Protein AF-A0A816GQU0-F1 (afdb_monomer)

Nearest PDB structures (foldseek):
  5u0k-assembly5_H  TM=7.658E-01  e=3.116E-02  Homo sapiens
  1k1b-assembly1_A  TM=6.532E-01  e=9.538E-02  Homo sapiens
  6jmt-assembly3_B  TM=6.529E-01  e=1.823E-01  Mus musculus
  5ybv-assembly1_B  TM=3.786E-01  e=3.505E-02  Homo sapiens
  7or0-assembly1_A  TM=7.116E-01  e=1.200E+00  Homo sapiens

Sequence (99 aa):
MASRTTQPVRMTIDDLQKSARSNKDFEAIEQGIIDHPEWLIQIPNGRKWAIIHQLVYHGNVDQLNRLLVLQTQNPQFLLLSKTADKKTVLDIARDEMKR

Secondary structure (DSSP, 8-state):
------------HHHHHHHHHHT--HHHHHHHHHH-GGGGTPPPTT-S--HHHHHHHTT-HHHHHHHHHHGGG-TT--TTPBPTTS-BHHHHHHHHTT-

Structure (mmCIF, N/CA/C/O backbone):
data_AF-A0A816GQU0-F1
#
_entry.id   AF-A0A816GQU0-F1
#
loop_
_atom_site.group_PDB
_atom_site.id
_atom_site.type_symbol
_atom_site.label_atom_id
_atom_site.label_alt_id
_atom_site.label_comp_id
_atom_site.label_asym_id
_atom_site.label_entity_id
_atom_site.label_seq_id
_atom_site.pdbx_PDB_ins_code
_atom_site.Cartn_x
_atom_site.Cartn_y
_atom_site.Cartn_z
_atom_site.occupancy
_atom_site.B_iso_or_equiv
_atom_site.auth_seq_id
_atom_site.auth_comp_id
_atom_site.auth_asym_id
_atom_site.auth_atom_id
_atom_site.pdbx_PDB_model_num
ATOM 1 N N . MET A 1 1 ? 5.005 -28.680 -36.467 1.00 47.56 1 MET A N 1
ATOM 2 C CA . MET A 1 1 ? 5.490 -28.019 -35.237 1.00 47.56 1 MET A CA 1
ATOM 3 C C . MET A 1 1 ? 4.445 -26.993 -34.835 1.00 47.56 1 MET A C 1
ATOM 5 O O . MET A 1 1 ? 4.298 -26.000 -35.529 1.00 47.56 1 MET A O 1
ATOM 9 N N . ALA A 1 2 ? 3.622 -27.290 -33.827 1.00 40.25 2 ALA A N 1
ATOM 10 C CA . ALA A 1 2 ? 2.584 -26.366 -33.380 1.00 40.25 2 ALA A CA 1
ATOM 11 C C . ALA A 1 2 ? 3.227 -25.305 -32.480 1.00 40.25 2 ALA A C 1
ATOM 13 O O . ALA A 1 2 ? 3.626 -25.606 -31.355 1.00 40.25 2 ALA A O 1
ATOM 14 N N . SER A 1 3 ? 3.365 -24.086 -32.997 1.00 44.28 3 SER A N 1
ATOM 15 C CA . SER A 1 3 ? 3.759 -22.920 -32.212 1.00 44.28 3 SER A CA 1
ATOM 16 C C . SER A 1 3 ? 2.706 -22.693 -31.132 1.00 44.28 3 SER A C 1
ATOM 18 O O . SER A 1 3 ? 1.584 -22.282 -31.419 1.00 44.28 3 SER A O 1
ATOM 20 N N . ARG A 1 4 ? 3.050 -23.007 -29.881 1.00 44.69 4 ARG A N 1
ATOM 21 C CA . ARG A 1 4 ? 2.276 -22.572 -28.720 1.00 44.69 4 ARG A CA 1
ATOM 22 C C . ARG A 1 4 ? 2.493 -21.073 -28.587 1.00 44.69 4 ARG A C 1
ATOM 24 O O . ARG A 1 4 ? 3.491 -20.632 -28.029 1.00 44.69 4 ARG A O 1
ATOM 31 N N . THR A 1 5 ? 1.578 -20.296 -29.146 1.00 46.12 5 THR A N 1
ATOM 32 C CA . THR A 1 5 ? 1.452 -18.873 -28.854 1.00 46.12 5 THR A CA 1
ATOM 33 C C . THR A 1 5 ? 1.002 -18.772 -27.401 1.00 46.12 5 THR A C 1
ATOM 35 O O . THR A 1 5 ? -0.183 -18.898 -27.099 1.00 46.12 5 THR A O 1
ATOM 38 N N . THR A 1 6 ? 1.955 -18.660 -26.477 1.00 47.41 6 THR A N 1
ATOM 39 C CA . THR A 1 6 ? 1.673 -18.370 -25.071 1.00 47.41 6 THR A CA 1
ATOM 40 C C . THR A 1 6 ? 0.979 -17.013 -25.041 1.00 47.41 6 THR A C 1
ATOM 42 O O . THR A 1 6 ? 1.616 -15.984 -25.253 1.00 47.41 6 THR A O 1
ATOM 45 N N . GLN A 1 7 ? -0.347 -17.005 -24.884 1.00 45.56 7 GLN A N 1
ATOM 46 C CA . GLN A 1 7 ? -1.085 -15.772 -24.630 1.00 45.56 7 GLN A CA 1
ATOM 47 C C . GLN A 1 7 ? -0.437 -15.091 -23.416 1.00 45.56 7 GLN A C 1
ATOM 49 O O . GLN A 1 7 ? -0.141 -15.793 -22.443 1.00 45.56 7 GLN A O 1
ATOM 54 N N . PRO A 1 8 ? -0.185 -13.770 -23.443 1.00 47.50 8 PRO A N 1
ATOM 55 C CA . PRO A 1 8 ? 0.298 -13.087 -22.256 1.00 47.50 8 PRO A CA 1
ATOM 56 C C . PRO A 1 8 ? -0.752 -13.297 -21.169 1.00 47.50 8 PRO A C 1
ATOM 58 O O . PRO A 1 8 ? -1.925 -12.963 -21.360 1.00 47.50 8 PRO A O 1
ATOM 61 N N . VAL A 1 9 ? -0.348 -13.920 -20.064 1.00 57.03 9 VAL A N 1
ATOM 62 C CA . VAL A 1 9 ? -1.191 -14.045 -18.877 1.00 57.03 9 VAL A CA 1
ATOM 63 C C . VAL A 1 9 ? -1.548 -12.616 -18.481 1.00 57.03 9 VAL A C 1
ATOM 65 O O . VAL A 1 9 ? -0.685 -11.871 -18.026 1.00 57.03 9 VAL A O 1
ATOM 68 N N . ARG A 1 10 ? -2.789 -12.191 -18.744 1.00 70.00 10 ARG A N 1
ATOM 69 C CA . ARG A 1 10 ? -3.266 -10.869 -18.333 1.00 70.00 10 ARG A CA 1
ATOM 70 C C . ARG A 1 10 ? -3.338 -10.874 -16.814 1.00 70.00 10 ARG A C 1
ATOM 72 O O . ARG A 1 10 ? -4.289 -11.403 -16.246 1.00 70.00 10 ARG A O 1
ATOM 79 N N . MET A 1 11 ? -2.301 -10.342 -16.184 1.00 83.25 11 MET A N 1
ATOM 80 C CA . MET A 1 11 ? -2.241 -10.158 -14.745 1.00 83.25 11 MET A CA 1
ATOM 81 C C . MET A 1 11 ? -3.370 -9.219 -14.320 1.00 83.25 11 MET A C 1
ATOM 83 O O . MET A 1 11 ? -3.575 -8.175 -14.937 1.00 83.25 11 MET A O 1
ATOM 87 N N . THR A 1 12 ? -4.142 -9.615 -13.311 1.00 92.88 12 THR A N 1
ATOM 88 C CA . THR A 1 12 ? -5.272 -8.822 -12.815 1.00 92.88 12 THR A CA 1
ATOM 89 C C . THR A 1 12 ? -4.952 -8.212 -11.454 1.00 92.88 12 THR A C 1
ATOM 91 O O . THR A 1 12 ? -4.144 -8.753 -10.695 1.00 92.88 12 THR A O 1
ATOM 94 N N . ILE A 1 13 ? -5.645 -7.127 -11.094 1.00 93.56 13 ILE A N 1
ATOM 95 C CA . ILE A 1 13 ? -5.535 -6.534 -9.752 1.00 93.56 13 ILE A CA 1
ATOM 96 C C . ILE A 1 13 ? -5.879 -7.545 -8.643 1.00 93.56 13 ILE A C 1
ATOM 98 O O . ILE A 1 13 ? -5.292 -7.504 -7.564 1.00 93.56 13 ILE A O 1
ATOM 102 N N . ASP A 1 14 ? -6.791 -8.489 -8.903 1.00 93.12 14 ASP A N 1
ATOM 103 C CA . ASP A 1 14 ? -7.150 -9.539 -7.947 1.00 93.12 14 ASP A CA 1
ATOM 104 C C . ASP A 1 14 ? -6.014 -10.538 -7.721 1.00 93.12 14 ASP A C 1
ATOM 106 O O . ASP A 1 14 ? -5.853 -11.042 -6.606 1.00 93.12 14 ASP A O 1
ATOM 110 N N . ASP A 1 15 ? -5.215 -10.822 -8.747 1.00 92.62 15 ASP A N 1
ATOM 111 C CA . ASP A 1 15 ? -4.050 -11.694 -8.612 1.00 92.62 15 ASP A CA 1
ATOM 112 C C . ASP A 1 15 ? -2.952 -11.007 -7.803 1.00 92.62 15 ASP A C 1
ATOM 114 O O . ASP A 1 15 ? -2.448 -11.594 -6.845 1.00 92.62 15 ASP A O 1
ATOM 118 N N . LEU A 1 16 ? -2.693 -9.721 -8.061 1.00 93.50 16 LEU A N 1
ATOM 119 C CA . LEU A 1 16 ? -1.775 -8.933 -7.236 1.00 93.50 16 LEU A CA 1
ATOM 120 C C . LEU A 1 16 ? -2.250 -8.802 -5.791 1.00 93.50 16 LEU A C 1
ATOM 122 O O . LEU A 1 16 ? -1.446 -8.853 -4.862 1.00 93.50 16 LEU A O 1
ATOM 126 N N . GLN A 1 17 ? -3.560 -8.673 -5.576 1.00 93.19 17 GLN A N 1
ATOM 127 C CA . GLN A 1 17 ? -4.140 -8.627 -4.238 1.00 93.19 17 GLN A CA 1
ATOM 128 C C . GLN A 1 17 ? -3.881 -9.931 -3.474 1.00 93.19 17 GLN A C 1
ATOM 130 O O . GLN A 1 17 ? -3.581 -9.884 -2.277 1.00 93.19 17 GLN A O 1
ATOM 135 N N . LYS A 1 18 ? -3.965 -11.088 -4.147 1.00 93.44 18 LYS A N 1
ATOM 136 C CA . LYS A 1 18 ? -3.618 -12.388 -3.550 1.00 93.44 18 LYS A CA 1
ATOM 137 C C . LYS A 1 18 ? -2.132 -12.447 -3.203 1.00 93.44 18 LYS A C 1
ATOM 139 O O . LYS A 1 18 ? -1.815 -12.811 -2.070 1.00 93.44 18 LYS A O 1
ATOM 144 N N . SER A 1 19 ? -1.253 -12.046 -4.122 1.00 93.38 19 SER A N 1
ATOM 145 C CA . SER A 1 19 ? 0.198 -11.995 -3.901 1.00 93.38 19 SER A CA 1
ATOM 146 C C . SER A 1 19 ? 0.540 -11.108 -2.702 1.00 93.38 19 SER A C 1
ATOM 148 O O . SER A 1 19 ? 1.149 -11.588 -1.743 1.00 93.38 19 SER A O 1
ATOM 150 N N . ALA A 1 20 ? 0.005 -9.884 -2.664 1.00 93.00 20 ALA A N 1
ATOM 151 C CA . ALA A 1 20 ? 0.206 -8.929 -1.576 1.00 93.00 20 ALA A CA 1
ATOM 152 C C . ALA A 1 20 ? -0.303 -9.458 -0.228 1.00 93.00 20 ALA A C 1
ATOM 154 O O . ALA A 1 20 ? 0.410 -9.375 0.764 1.00 93.00 20 ALA A O 1
ATOM 155 N N . ARG A 1 21 ? -1.498 -10.065 -0.190 1.00 92.62 21 ARG A N 1
ATOM 156 C CA . ARG A 1 21 ? -2.067 -10.680 1.026 1.00 92.62 21 ARG A CA 1
ATOM 157 C C . ARG A 1 21 ? -1.259 -11.882 1.524 1.00 92.62 21 ARG A C 1
ATOM 159 O O . ARG A 1 21 ? -1.280 -12.201 2.709 1.00 92.62 21 ARG A O 1
ATOM 166 N N . SER A 1 22 ? -0.641 -12.623 0.610 1.00 91.94 22 SER A N 1
ATOM 167 C CA . SER A 1 22 ? 0.207 -13.766 0.959 1.00 91.94 22 SER A CA 1
ATOM 168 C C . SER A 1 22 ? 1.644 -13.362 1.288 1.00 91.94 22 SER A C 1
ATOM 170 O O . SER A 1 22 ? 2.412 -14.217 1.725 1.00 91.94 22 SER A O 1
ATOM 172 N N . ASN A 1 23 ? 1.985 -12.081 1.100 1.00 90.50 23 ASN A N 1
ATOM 173 C CA . ASN A 1 23 ? 3.333 -11.536 1.207 1.00 90.50 23 ASN A CA 1
ATOM 174 C C . ASN A 1 23 ? 4.344 -12.280 0.309 1.00 90.50 23 ASN A C 1
ATOM 176 O O . ASN A 1 23 ? 5.443 -12.623 0.747 1.00 90.50 23 ASN A O 1
ATOM 180 N N . LYS A 1 24 ? 3.939 -12.591 -0.930 1.00 90.88 24 LYS A N 1
ATOM 181 C CA . LYS A 1 24 ? 4.726 -13.338 -1.929 1.00 90.88 24 LYS A CA 1
ATOM 182 C C . LYS A 1 24 ? 4.665 -12.665 -3.296 1.00 90.88 24 LYS A C 1
ATOM 184 O O . LYS A 1 24 ? 3.855 -11.769 -3.512 1.00 90.88 24 LYS A O 1
ATOM 189 N N . ASP A 1 25 ? 5.509 -13.147 -4.207 1.00 90.38 25 ASP A N 1
ATOM 190 C CA . ASP A 1 25 ? 5.523 -12.785 -5.629 1.00 90.38 25 ASP A CA 1
ATOM 191 C C . ASP A 1 25 ? 5.624 -11.269 -5.863 1.00 90.38 25 ASP A C 1
ATOM 193 O O . ASP A 1 25 ? 4.899 -10.686 -6.667 1.00 90.38 25 ASP A O 1
ATOM 197 N N . PHE A 1 26 ? 6.534 -10.613 -5.137 1.00 90.56 26 PHE A N 1
ATOM 198 C CA . PHE A 1 26 ? 6.712 -9.159 -5.202 1.00 90.56 26 PHE A CA 1
ATOM 199 C C . PHE A 1 26 ? 7.103 -8.656 -6.587 1.00 90.56 26 PHE A C 1
ATOM 201 O O . PHE A 1 26 ? 6.697 -7.562 -6.946 1.00 90.56 26 PHE A O 1
ATOM 208 N N . GLU A 1 27 ? 7.819 -9.455 -7.378 1.00 91.81 27 GLU A N 1
ATOM 209 C CA . GLU A 1 27 ? 8.137 -9.108 -8.768 1.00 91.81 27 GLU A CA 1
ATOM 210 C C . GLU A 1 27 ? 6.866 -8.926 -9.606 1.00 91.81 27 GLU A C 1
ATOM 212 O O . GLU A 1 27 ? 6.777 -7.997 -10.403 1.00 91.81 27 GLU A O 1
ATOM 217 N N . ALA A 1 28 ? 5.844 -9.760 -9.380 1.00 92.69 28 ALA A N 1
ATOM 218 C CA . ALA A 1 28 ? 4.553 -9.606 -10.042 1.00 92.69 28 ALA A CA 1
ATOM 219 C C . ALA A 1 28 ? 3.836 -8.337 -9.564 1.00 92.69 28 ALA A C 1
ATOM 221 O O . ALA A 1 28 ? 3.279 -7.609 -10.379 1.00 92.69 28 ALA A O 1
ATOM 222 N N . ILE A 1 29 ? 3.885 -8.045 -8.257 1.00 93.75 29 ILE A N 1
ATOM 223 C CA . ILE A 1 29 ? 3.327 -6.805 -7.696 1.00 93.75 29 ILE A CA 1
ATOM 224 C C . ILE A 1 29 ? 4.011 -5.591 -8.323 1.00 93.75 29 ILE A C 1
ATOM 226 O O . ILE A 1 29 ? 3.326 -4.702 -8.810 1.00 93.75 29 ILE A O 1
ATOM 230 N N . GLU A 1 30 ? 5.340 -5.563 -8.347 1.00 93.75 30 GLU A N 1
ATOM 231 C CA . GLU A 1 30 ? 6.127 -4.473 -8.915 1.00 93.75 30 GLU A CA 1
ATOM 232 C C . GLU A 1 30 ? 5.807 -4.270 -10.395 1.00 93.75 30 GLU A C 1
ATOM 234 O O . GLU A 1 30 ? 5.420 -3.167 -10.776 1.00 93.75 30 GLU A O 1
ATOM 239 N N . GLN A 1 31 ? 5.845 -5.334 -11.202 1.00 92.88 31 GLN A N 1
ATOM 240 C CA . GLN A 1 31 ? 5.496 -5.258 -12.620 1.00 92.88 31 GLN A CA 1
ATOM 241 C C . GLN A 1 31 ? 4.062 -4.757 -12.828 1.00 92.88 31 GLN A C 1
ATOM 243 O O . GLN A 1 31 ? 3.820 -3.870 -13.642 1.00 92.88 31 GLN A O 1
ATOM 248 N N . GLY A 1 32 ? 3.112 -5.263 -12.044 1.00 93.81 32 GLY A N 1
ATOM 249 C CA . GLY A 1 32 ? 1.725 -4.834 -12.122 1.00 93.81 32 GLY A CA 1
ATOM 250 C C . GLY A 1 32 ? 1.512 -3.368 -11.735 1.00 93.81 32 GLY A C 1
ATOM 251 O O . GLY A 1 32 ? 0.677 -2.705 -12.339 1.00 93.81 32 GLY A O 1
ATOM 252 N N . ILE A 1 33 ? 2.274 -2.839 -1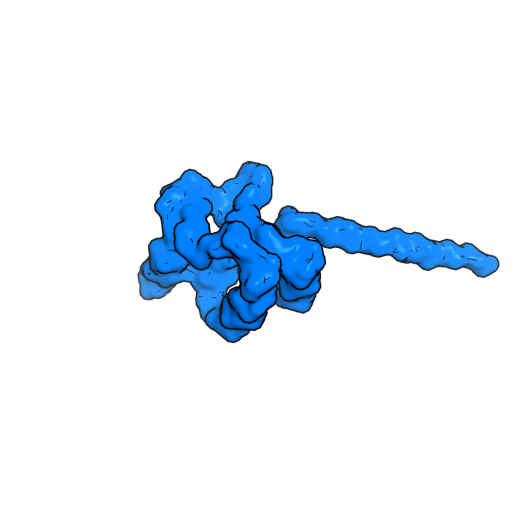0.772 1.00 94.62 33 ILE A N 1
ATOM 253 C CA . ILE A 1 33 ? 2.235 -1.414 -10.408 1.00 94.62 33 ILE A CA 1
ATOM 254 C C . ILE A 1 33 ? 2.955 -0.539 -11.444 1.00 94.62 33 ILE A C 1
ATOM 256 O O . ILE A 1 33 ? 2.545 0.601 -11.641 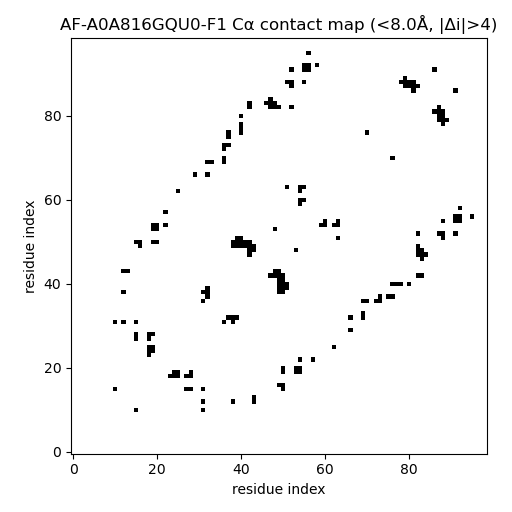1.00 94.62 33 ILE A O 1
ATOM 260 N N . ILE A 1 34 ? 3.991 -1.041 -12.121 1.00 93.00 34 ILE A N 1
ATOM 261 C CA . ILE A 1 34 ? 4.611 -0.342 -13.258 1.00 93.00 34 ILE A CA 1
ATOM 262 C C . ILE A 1 34 ? 3.590 -0.179 -14.390 1.00 93.00 34 ILE A C 1
ATOM 264 O O . ILE A 1 34 ? 3.434 0.920 -14.920 1.00 93.00 34 ILE A O 1
ATOM 268 N N . ASP A 1 35 ? 2.883 -1.257 -14.732 1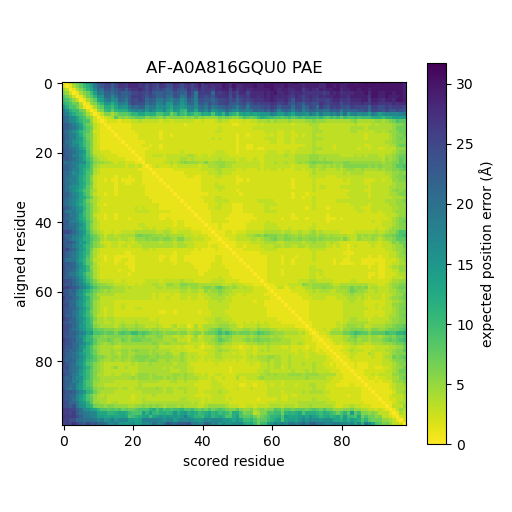.00 92.56 35 ASP A N 1
ATOM 269 C CA . ASP A 1 35 ? 1.915 -1.261 -15.832 1.00 92.56 35 ASP A CA 1
ATOM 270 C C . ASP A 1 35 ? 0.625 -0.497 -15.475 1.00 92.56 35 ASP A C 1
ATOM 272 O O . ASP A 1 35 ? 0.026 0.157 -16.331 1.00 92.56 35 ASP A O 1
ATOM 276 N N . HIS A 1 36 ? 0.213 -0.557 -14.204 1.00 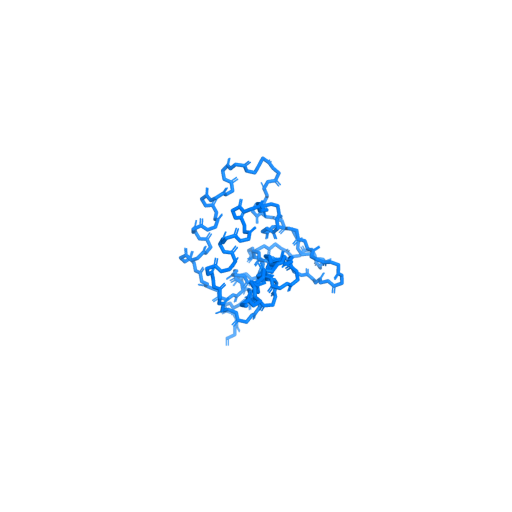93.44 36 HIS A N 1
ATOM 277 C CA . HIS A 1 36 ? -1.009 0.051 -13.673 1.00 93.44 36 HIS A CA 1
ATOM 278 C C . HIS A 1 36 ? -0.762 0.713 -12.302 1.00 93.44 36 HIS A C 1
ATOM 280 O O . HIS A 1 36 ? -1.107 0.148 -11.253 1.00 93.44 36 HIS A O 1
ATOM 286 N N . PRO A 1 37 ? -0.180 1.927 -12.262 1.00 93.94 37 PRO A N 1
ATOM 287 C CA . PRO A 1 37 ? 0.175 2.604 -11.012 1.00 93.94 37 PRO A CA 1
ATOM 288 C C . PRO A 1 37 ? -0.999 2.813 -10.050 1.00 93.94 37 PRO A C 1
ATOM 290 O O . PRO A 1 37 ? -0.818 2.778 -8.829 1.00 93.94 37 PRO A O 1
ATOM 293 N N . GLU A 1 38 ? -2.209 3.000 -10.579 1.00 93.88 38 GLU A N 1
ATOM 294 C CA . GLU A 1 38 ? -3.439 3.190 -9.813 1.00 93.88 38 GLU A CA 1
ATOM 295 C C . GLU A 1 38 ? -3.810 1.977 -8.946 1.00 93.88 38 GLU A C 1
ATOM 297 O O . GLU A 1 38 ? -4.446 2.138 -7.898 1.00 93.88 38 GLU A O 1
ATOM 302 N N . TRP A 1 39 ? -3.359 0.771 -9.311 1.00 95.38 39 TRP A N 1
ATOM 303 C CA . TRP A 1 39 ? -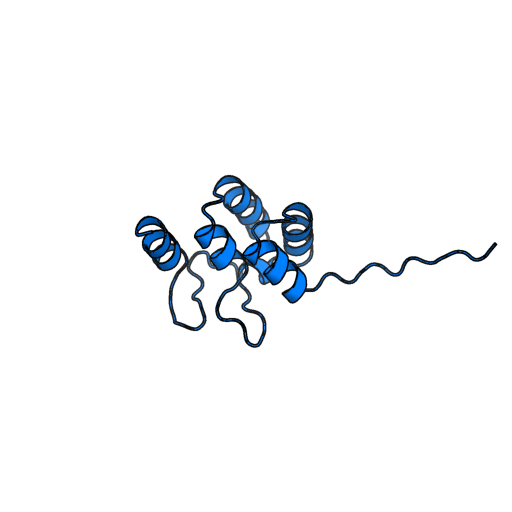3.670 -0.461 -8.580 1.00 95.38 39 TRP A CA 1
ATOM 304 C C . TRP A 1 39 ? -3.099 -0.491 -7.166 1.00 95.38 39 TRP A C 1
ATOM 306 O O . TRP A 1 39 ? -3.629 -1.196 -6.304 1.00 95.38 39 TRP A O 1
ATOM 316 N N . LEU A 1 40 ? -2.067 0.308 -6.885 1.00 95.25 40 LEU A N 1
ATOM 317 C CA . LEU A 1 40 ? -1.468 0.361 -5.555 1.00 95.25 40 LEU A CA 1
ATOM 318 C C . LEU A 1 40 ? -2.481 0.828 -4.495 1.00 95.25 40 LEU A C 1
ATOM 320 O O . LEU A 1 40 ? -2.514 0.282 -3.386 1.00 95.25 40 LEU A O 1
ATOM 324 N N . ILE A 1 41 ? -3.321 1.808 -4.848 1.00 95.56 41 ILE A N 1
ATOM 325 C CA . ILE A 1 41 ? -4.328 2.414 -3.959 1.00 95.56 41 ILE A CA 1
ATOM 326 C C . ILE A 1 41 ? -5.765 2.005 -4.295 1.00 95.56 41 ILE A C 1
ATOM 328 O O . ILE A 1 41 ? -6.666 2.210 -3.480 1.00 95.56 41 ILE A O 1
ATOM 332 N N . GLN A 1 42 ? -5.999 1.409 -5.465 1.00 95.25 42 GLN A N 1
ATOM 333 C CA . GLN A 1 42 ? -7.313 0.915 -5.852 1.00 95.25 42 GLN A CA 1
ATOM 334 C C . GLN A 1 42 ? -7.725 -0.281 -4.988 1.00 95.25 42 GLN A C 1
ATOM 336 O O . GLN A 1 42 ? -6.980 -1.243 -4.798 1.00 95.25 42 GLN A O 1
ATOM 341 N N . ILE A 1 43 ? -8.957 -0.238 -4.486 1.00 94.69 43 ILE A N 1
ATOM 342 C CA . ILE A 1 43 ? -9.570 -1.358 -3.773 1.00 94.69 43 ILE A CA 1
ATOM 343 C C . ILE A 1 43 ? -10.330 -2.209 -4.798 1.00 94.69 43 ILE A C 1
ATOM 345 O O . ILE A 1 43 ? -11.270 -1.697 -5.410 1.00 94.69 43 ILE A O 1
ATOM 349 N N . PRO A 1 44 ? -9.967 -3.490 -5.000 1.00 91.94 44 PRO A N 1
ATOM 350 C CA . PRO A 1 44 ? -10.726 -4.372 -5.881 1.00 91.94 44 PRO A CA 1
ATOM 351 C C . PRO A 1 44 ? -12.155 -4.593 -5.375 1.00 91.94 44 PRO A C 1
ATOM 353 O O . PRO A 1 44 ? -12.428 -4.530 -4.171 1.00 91.94 44 PRO A O 1
ATOM 356 N N . ASN A 1 45 ? -13.071 -4.910 -6.288 1.00 89.94 45 ASN A N 1
ATOM 357 C CA . ASN A 1 45 ? -14.471 -5.149 -5.943 1.00 89.94 45 ASN A CA 1
ATOM 358 C C . ASN A 1 45 ? -14.610 -6.268 -4.898 1.00 89.94 45 ASN A C 1
ATOM 360 O O . ASN A 1 45 ? -13.989 -7.324 -4.993 1.00 89.94 45 ASN A O 1
ATOM 364 N N . GLY A 1 46 ? -15.428 -6.027 -3.871 1.00 89.62 46 GLY A N 1
ATOM 365 C CA . GLY A 1 46 ? -15.637 -6.983 -2.778 1.00 89.62 46 GLY A CA 1
ATOM 366 C C . GLY A 1 46 ? -14.451 -7.126 -1.815 1.00 89.62 46 GLY A C 1
ATOM 367 O O . GLY A 1 46 ? -14.497 -7.965 -0.913 1.00 89.62 46 GLY A O 1
ATOM 368 N N . ARG A 1 47 ? -13.391 -6.321 -1.960 1.00 91.88 47 ARG A N 1
ATOM 369 C CA . ARG A 1 47 ? -12.264 -6.287 -1.021 1.00 91.88 47 ARG A CA 1
ATOM 370 C C . ARG A 1 47 ? -12.372 -5.109 -0.070 1.00 91.88 47 ARG A C 1
ATOM 372 O O . ARG A 1 47 ? -12.952 -4.071 -0.360 1.00 91.88 47 ARG A O 1
ATOM 379 N N . LYS A 1 48 ? -11.764 -5.291 1.099 1.00 94.12 48 LYS A N 1
ATOM 380 C CA . LYS A 1 48 ? -11.678 -4.258 2.131 1.00 94.12 48 LYS A CA 1
ATOM 381 C C . LYS A 1 48 ? -10.477 -3.333 1.920 1.00 94.12 48 LYS A C 1
ATOM 383 O O . LYS A 1 48 ? -10.530 -2.159 2.276 1.00 94.12 48 LYS A O 1
ATOM 388 N N . TRP A 1 49 ? -9.382 -3.890 1.405 1.00 94.88 49 TRP A N 1
ATOM 389 C CA . TRP A 1 49 ? -8.044 -3.301 1.397 1.00 94.88 49 TRP A CA 1
ATOM 390 C C . TRP A 1 49 ? -7.478 -3.291 -0.024 1.00 94.88 49 TRP A C 1
ATOM 392 O O . TRP A 1 49 ? -7.599 -4.290 -0.734 1.00 94.88 49 TRP A O 1
ATOM 402 N N . ALA A 1 50 ? -6.825 -2.188 -0.388 1.00 95.75 50 ALA A N 1
ATOM 403 C CA . ALA A 1 50 ? -5.940 -2.102 -1.556 1.00 95.75 50 ALA A CA 1
ATOM 404 C C . ALA A 1 50 ? -4.596 -2.816 -1.308 1.00 95.75 50 ALA A C 1
ATOM 406 O O . ALA A 1 50 ? -4.326 -3.272 -0.193 1.00 95.75 50 ALA A O 1
ATOM 407 N N . ILE A 1 51 ? -3.738 -2.867 -2.329 1.00 95.44 51 ILE A N 1
ATOM 408 C CA . ILE A 1 51 ? -2.408 -3.491 -2.253 1.00 95.44 51 ILE A CA 1
ATOM 409 C C . ILE A 1 51 ? -1.536 -2.802 -1.194 1.00 95.44 51 ILE A C 1
ATOM 411 O O . ILE A 1 51 ? -0.976 -3.486 -0.338 1.00 95.44 51 ILE A O 1
ATOM 415 N N . ILE A 1 52 ? -1.492 -1.463 -1.170 1.00 95.56 52 ILE A N 1
ATOM 416 C CA . ILE A 1 52 ? -0.669 -0.709 -0.207 1.00 95.56 52 ILE A CA 1
ATOM 417 C C . ILE A 1 52 ? -0.992 -1.056 1.251 1.00 95.56 52 ILE A C 1
ATOM 419 O O . ILE A 1 52 ? -0.100 -1.203 2.080 1.00 95.56 52 ILE A O 1
ATOM 423 N N . HIS A 1 53 ? -2.271 -1.265 1.552 1.00 95.19 53 HIS A N 1
ATOM 424 C CA . HIS A 1 53 ? -2.738 -1.639 2.881 1.00 95.19 53 HIS A CA 1
ATOM 425 C C . HIS A 1 53 ? -2.225 -3.027 3.298 1.00 95.19 53 HIS A C 1
ATOM 427 O O . HIS A 1 53 ? -1.86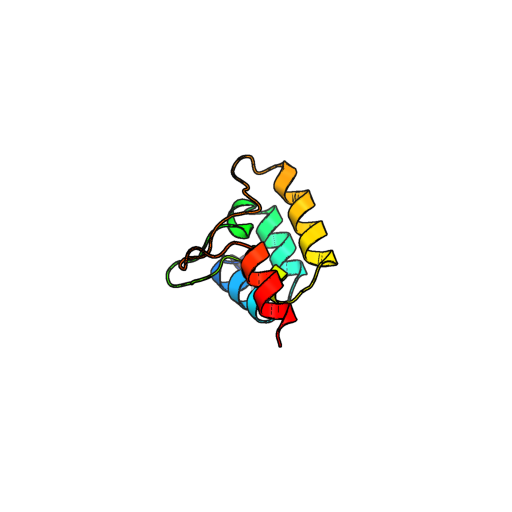3 -3.213 4.455 1.00 95.19 53 HIS A O 1
ATOM 433 N N . GLN A 1 54 ? -2.167 -3.990 2.367 1.00 94.00 54 GLN A N 1
ATOM 434 C CA . GLN A 1 54 ? -1.617 -5.328 2.630 1.00 94.00 54 GLN A CA 1
ATOM 435 C C . GLN A 1 54 ? -0.107 -5.265 2.878 1.00 94.00 54 GLN A C 1
ATOM 437 O O . GLN A 1 54 ? 0.390 -5.866 3.821 1.00 94.00 54 GLN A O 1
ATOM 442 N N . LEU A 1 55 ? 0.622 -4.498 2.065 1.00 93.00 55 LEU A N 1
ATOM 443 C CA . LEU A 1 55 ? 2.074 -4.364 2.206 1.00 93.00 55 LEU A CA 1
ATOM 444 C C . LEU A 1 55 ? 2.463 -3.729 3.541 1.00 93.00 55 LEU A C 1
ATOM 446 O O . LEU A 1 55 ? 3.370 -4.210 4.216 1.00 93.00 55 LEU A O 1
ATOM 450 N N . VAL A 1 56 ? 1.732 -2.686 3.942 1.00 93.88 56 VAL A N 1
ATOM 451 C CA . VAL A 1 56 ? 1.908 -2.036 5.245 1.00 93.88 56 VAL A CA 1
ATOM 452 C C . VAL A 1 56 ? 1.575 -2.998 6.381 1.00 93.88 56 VAL A C 1
ATOM 454 O O . VAL A 1 56 ? 2.325 -3.075 7.347 1.00 93.88 56 VAL A O 1
ATOM 457 N N . TYR A 1 57 ? 0.499 -3.775 6.244 1.00 93.00 57 TYR A N 1
ATOM 458 C CA . TYR A 1 57 ? 0.137 -4.806 7.216 1.00 93.00 57 TYR A CA 1
ATOM 459 C C . TYR A 1 57 ? 1.211 -5.891 7.383 1.00 93.00 57 TYR A C 1
ATOM 461 O O . TYR A 1 57 ? 1.350 -6.442 8.466 1.00 93.00 57 TYR A O 1
ATOM 469 N N . HIS A 1 58 ? 1.971 -6.211 6.336 1.00 90.44 58 HIS A N 1
ATOM 470 C CA . HIS A 1 58 ? 3.064 -7.183 6.418 1.00 90.44 58 HIS A CA 1
ATOM 471 C C . HIS A 1 58 ? 4.403 -6.583 6.867 1.00 90.44 58 HIS A C 1
ATOM 473 O O . HIS A 1 58 ? 5.376 -7.324 7.001 1.00 90.44 58 HIS A O 1
ATOM 479 N N . GLY A 1 59 ? 4.482 -5.264 7.066 1.00 89.75 59 GLY A N 1
ATOM 480 C CA . GLY A 1 59 ? 5.695 -4.600 7.545 1.00 89.75 59 GLY A CA 1
ATOM 481 C C . GLY A 1 59 ? 6.882 -4.649 6.574 1.00 89.75 59 GLY A C 1
ATOM 482 O O . GLY A 1 59 ? 8.011 -4.387 6.981 1.00 89.75 59 GLY A O 1
ATOM 483 N N . ASN A 1 60 ? 6.671 -4.971 5.292 1.00 85.69 60 ASN A N 1
ATOM 484 C CA . ASN A 1 60 ? 7.754 -5.050 4.309 1.00 85.69 60 ASN A CA 1
ATOM 485 C C . ASN A 1 60 ? 8.116 -3.654 3.774 1.00 85.69 60 ASN A C 1
ATOM 487 O O . ASN A 1 60 ? 7.705 -3.248 2.683 1.00 85.69 60 ASN A O 1
ATOM 491 N N . VAL A 1 61 ? 8.861 -2.905 4.588 1.00 89.25 61 VAL A N 1
ATOM 492 C CA . VAL A 1 61 ? 9.209 -1.498 4.339 1.00 89.25 61 VAL A CA 1
ATOM 493 C C . VAL A 1 61 ? 10.017 -1.323 3.053 1.00 89.25 61 VAL A C 1
ATOM 495 O O . VAL A 1 61 ? 9.750 -0.392 2.295 1.00 89.25 61 VAL A O 1
ATOM 498 N N . ASP A 1 62 ? 10.955 -2.226 2.763 1.00 90.62 62 ASP A N 1
ATOM 499 C CA . ASP A 1 62 ? 11.792 -2.135 1.561 1.00 90.62 62 ASP A CA 1
ATOM 500 C C . ASP A 1 62 ? 10.954 -2.216 0.283 1.00 90.62 62 ASP A C 1
ATOM 502 O O . ASP A 1 62 ? 11.139 -1.421 -0.640 1.00 90.62 62 ASP A O 1
ATOM 506 N N . GLN A 1 63 ? 9.989 -3.137 0.245 1.00 89.88 63 GLN A N 1
ATOM 507 C CA . GLN A 1 63 ? 9.085 -3.270 -0.895 1.00 89.88 63 GLN A CA 1
ATOM 508 C C . GLN A 1 63 ? 8.131 -2.084 -1.008 1.00 89.88 63 GLN A C 1
ATOM 510 O O . GLN A 1 63 ? 7.919 -1.565 -2.103 1.00 89.88 63 GLN A O 1
ATOM 515 N N . LEU A 1 64 ? 7.596 -1.602 0.117 1.00 92.62 64 LEU A N 1
ATOM 516 C CA . LEU A 1 64 ? 6.767 -0.401 0.111 1.00 92.62 64 LEU A CA 1
ATOM 517 C C . LEU A 1 64 ? 7.535 0.796 -0.466 1.00 92.62 64 LEU A C 1
ATOM 519 O O . LEU A 1 64 ? 7.014 1.483 -1.340 1.00 92.62 64 LEU A O 1
ATOM 523 N N . ASN A 1 65 ? 8.783 1.009 -0.044 1.00 93.19 65 ASN A N 1
ATOM 524 C CA . ASN A 1 65 ? 9.621 2.095 -0.549 1.00 93.19 65 ASN A CA 1
ATOM 525 C C . ASN A 1 65 ? 9.828 2.010 -2.066 1.00 93.19 65 ASN A C 1
ATOM 527 O O . ASN A 1 65 ? 9.683 3.022 -2.751 1.00 93.19 65 ASN A O 1
ATOM 531 N N . ARG A 1 66 ? 10.109 0.816 -2.604 1.00 93.12 66 ARG A N 1
ATOM 532 C CA . ARG A 1 66 ? 10.253 0.611 -4.057 1.00 93.12 66 ARG A CA 1
ATOM 533 C C . ARG A 1 66 ? 8.989 1.003 -4.810 1.00 93.12 66 ARG A C 1
ATOM 535 O O . ARG A 1 66 ? 9.055 1.783 -5.755 1.00 93.12 66 ARG A O 1
ATOM 542 N N . LEU A 1 67 ? 7.830 0.538 -4.349 1.00 93.94 67 LEU A N 1
ATOM 543 C CA . LEU A 1 67 ? 6.562 0.844 -5.008 1.00 93.94 67 LEU A CA 1
ATOM 544 C C . LEU A 1 67 ? 6.185 2.325 -4.899 1.00 93.94 67 LEU A C 1
ATOM 546 O O . LEU A 1 67 ? 5.598 2.866 -5.831 1.00 93.94 67 LEU A O 1
ATOM 550 N N . LEU A 1 68 ? 6.542 3.002 -3.803 1.00 93.56 68 LEU A N 1
ATOM 551 C CA . LEU A 1 68 ? 6.307 4.441 -3.652 1.00 93.56 68 LEU A CA 1
ATOM 552 C C . LEU A 1 68 ? 7.126 5.278 -4.643 1.00 93.56 68 LEU A C 1
ATOM 554 O O . LEU A 1 68 ? 6.624 6.290 -5.128 1.00 93.56 68 LEU A O 1
ATOM 558 N N . VAL A 1 69 ? 8.342 4.851 -4.996 1.00 93.12 69 VAL A N 1
ATOM 559 C CA . VAL A 1 69 ? 9.151 5.527 -6.027 1.00 93.12 69 VAL A CA 1
ATOM 560 C C . VAL A 1 69 ? 8.443 5.509 -7.389 1.00 93.12 69 VAL A C 1
ATOM 562 O O . VAL A 1 69 ? 8.458 6.512 -8.108 1.00 93.12 69 VAL A O 1
ATOM 565 N N . LEU A 1 70 ? 7.750 4.414 -7.716 1.00 91.69 70 LEU A N 1
ATOM 566 C CA . LEU A 1 70 ? 6.992 4.277 -8.967 1.00 91.69 70 LEU A CA 1
ATOM 567 C C . LEU A 1 70 ? 5.793 5.236 -9.046 1.00 91.69 70 LEU A C 1
ATOM 569 O O . LEU A 1 70 ? 5.379 5.635 -10.132 1.00 91.69 70 LEU A O 1
ATOM 573 N N . GLN A 1 71 ? 5.252 5.665 -7.903 1.00 92.75 71 GLN A N 1
ATOM 574 C CA . GLN A 1 71 ? 4.073 6.537 -7.859 1.00 92.75 71 GLN A CA 1
ATOM 575 C C . GLN A 1 71 ? 4.363 7.997 -8.214 1.00 92.75 71 GLN A C 1
ATOM 577 O O . GLN A 1 71 ? 3.430 8.784 -8.340 1.00 92.75 71 GLN A O 1
ATOM 582 N N . THR A 1 72 ? 5.625 8.369 -8.448 1.00 85.81 72 THR A N 1
ATOM 583 C CA . THR A 1 72 ? 5.983 9.701 -8.971 1.00 85.81 72 THR A CA 1
ATOM 584 C C . THR A 1 72 ? 5.293 10.025 -10.300 1.00 85.81 72 THR A C 1
ATOM 586 O O . THR A 1 72 ? 5.091 11.195 -10.618 1.00 85.81 72 THR A O 1
ATOM 589 N N . GLN A 1 73 ? 4.885 8.998 -11.051 1.00 80.94 73 GLN A N 1
ATOM 590 C CA . GLN A 1 73 ? 4.164 9.122 -12.319 1.00 80.94 73 GLN A CA 1
ATOM 591 C C . GLN A 1 73 ? 2.634 9.121 -12.162 1.00 80.94 73 GLN A C 1
ATOM 593 O O . GLN A 1 73 ? 1.921 9.367 -13.132 1.00 80.94 73 GLN A O 1
ATOM 598 N N . ASN A 1 74 ? 2.116 8.869 -10.955 1.00 88.12 74 ASN A N 1
ATOM 599 C CA . ASN A 1 74 ? 0.686 8.792 -10.677 1.00 88.12 74 ASN A CA 1
ATOM 600 C C . ASN A 1 74 ? 0.207 10.030 -9.892 1.00 88.12 74 ASN A C 1
ATOM 602 O O . ASN A 1 74 ? 0.269 10.042 -8.661 1.00 88.12 74 ASN A O 1
ATOM 606 N N . PRO A 1 75 ? -0.339 11.067 -10.556 1.00 88.94 75 PRO A N 1
ATOM 607 C CA . PRO A 1 75 ? -0.788 12.288 -9.882 1.00 88.94 75 PRO A CA 1
ATOM 608 C C . PRO A 1 75 ? -2.003 12.073 -8.966 1.00 88.94 75 PRO A C 1
ATOM 610 O O . PRO A 1 75 ? -2.316 12.941 -8.157 1.00 88.94 75 PRO A O 1
ATOM 613 N N . GLN A 1 76 ? -2.700 10.940 -9.093 1.00 90.19 76 GLN A N 1
ATOM 614 C CA . GLN A 1 76 ? -3.836 10.577 -8.244 1.00 90.19 76 GLN A CA 1
ATOM 615 C C . GLN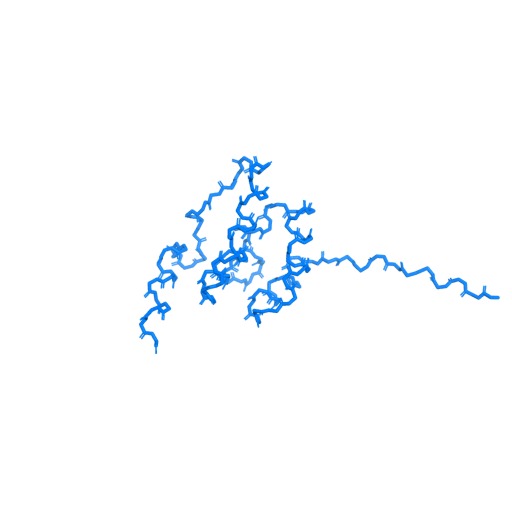 A 1 76 ? -3.408 9.758 -7.020 1.00 90.19 76 GLN A C 1
ATOM 617 O O . GLN A 1 76 ? -4.253 9.357 -6.216 1.00 90.19 76 GLN A O 1
ATOM 622 N N . PHE A 1 77 ? -2.109 9.485 -6.865 1.00 93.94 77 PHE A N 1
ATOM 623 C CA . PHE A 1 77 ? -1.614 8.725 -5.732 1.00 93.94 77 PHE A CA 1
ATOM 624 C C . PHE A 1 77 ? -1.831 9.482 -4.418 1.00 93.94 77 PHE A C 1
ATOM 626 O O . PHE A 1 77 ? -1.402 10.622 -4.240 1.00 93.94 77 PHE A O 1
ATOM 633 N N . LEU A 1 78 ? -2.460 8.804 -3.458 1.00 92.00 78 LEU A N 1
ATOM 634 C CA . LEU A 1 78 ? -2.671 9.299 -2.105 1.00 92.00 78 LEU A CA 1
ATOM 635 C C . LEU A 1 78 ? -2.164 8.256 -1.110 1.00 92.00 78 LEU A C 1
ATOM 637 O O . LEU A 1 78 ? -2.807 7.228 -0.897 1.00 92.00 78 LEU A O 1
ATOM 641 N N . LEU A 1 79 ? -1.037 8.546 -0.452 1.00 89.81 79 LEU A N 1
ATOM 642 C CA . LEU A 1 79 ? -0.445 7.656 0.557 1.00 89.81 79 LEU A CA 1
ATOM 643 C C . LEU A 1 79 ? -1.446 7.311 1.669 1.00 89.81 79 LEU A C 1
ATOM 645 O O . LEU A 1 79 ? -1.545 6.166 2.096 1.00 89.81 79 LEU A O 1
ATOM 649 N N . LEU A 1 80 ? -2.232 8.300 2.097 1.00 91.81 80 LEU A N 1
ATOM 650 C CA . LEU A 1 80 ? -3.273 8.144 3.115 1.00 91.81 80 LEU A CA 1
ATOM 651 C C . LEU A 1 80 ? -4.628 7.732 2.520 1.00 91.81 80 LEU A C 1
ATOM 653 O O . LEU A 1 80 ? -5.676 8.083 3.069 1.00 91.81 80 LEU A O 1
ATOM 657 N N . SER A 1 81 ? -4.616 6.995 1.403 1.00 91.94 81 SER A N 1
ATOM 658 C CA . SER A 1 81 ? -5.812 6.319 0.898 1.00 91.94 81 SER A CA 1
ATOM 659 C C . SER A 1 81 ? -6.452 5.487 2.013 1.00 91.94 81 SER A C 1
ATOM 661 O O . SER A 1 81 ? -5.776 4.969 2.908 1.00 91.94 81 SER A O 1
ATOM 663 N N . LYS A 1 82 ? -7.785 5.452 2.009 1.00 95.25 82 LYS A N 1
ATOM 664 C CA . LYS A 1 82 ? -8.563 4.780 3.046 1.00 95.25 82 LYS A CA 1
ATOM 665 C C . LYS A 1 82 ? -9.032 3.426 2.551 1.00 95.25 82 LYS A C 1
ATOM 667 O O . LYS A 1 82 ? -9.472 3.299 1.413 1.00 95.25 82 LYS A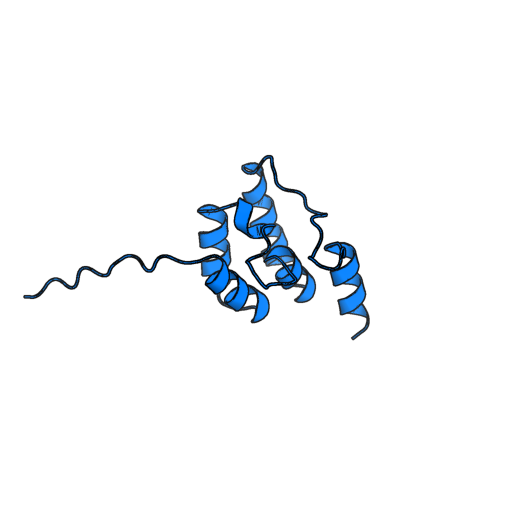 O 1
ATOM 672 N N . THR A 1 83 ? -9.022 2.444 3.439 1.00 94.44 83 THR A N 1
ATOM 673 C CA . THR A 1 83 ? -9.730 1.176 3.269 1.00 94.44 83 THR A CA 1
ATOM 674 C C . THR A 1 83 ? -11.248 1.381 3.208 1.00 94.44 83 THR A C 1
ATOM 676 O O . THR A 1 83 ? -11.776 2.436 3.573 1.00 94.44 83 THR A O 1
ATOM 679 N N . ALA A 1 84 ? -11.981 0.323 2.848 1.00 93.00 84 ALA A N 1
ATOM 680 C CA . ALA A 1 84 ? -13.445 0.324 2.878 1.00 93.00 84 ALA A CA 1
ATOM 681 C C . ALA A 1 84 ? -14.025 0.610 4.283 1.00 93.00 84 ALA A C 1
ATOM 683 O O . ALA A 1 84 ? -15.095 1.202 4.398 1.00 93.00 84 ALA A O 1
ATOM 684 N N . ASP A 1 85 ? -13.311 0.248 5.359 1.00 93.19 85 ASP A N 1
ATOM 685 C CA . ASP A 1 85 ? -13.674 0.582 6.747 1.00 93.19 85 ASP A CA 1
ATOM 686 C C . ASP A 1 85 ? -13.062 1.895 7.255 1.00 93.19 85 ASP A C 1
ATOM 688 O O . ASP A 1 85 ? -13.009 2.124 8.460 1.00 93.19 85 ASP A O 1
ATOM 692 N N . LYS A 1 86 ? -12.640 2.779 6.343 1.00 94.75 86 LYS A N 1
ATOM 693 C CA . LYS A 1 86 ? -12.155 4.137 6.630 1.00 94.75 86 LYS A CA 1
ATOM 694 C C . LYS A 1 86 ? -10.845 4.207 7.430 1.00 94.75 86 LYS A C 1
ATOM 696 O O . LYS A 1 86 ? -10.547 5.268 7.978 1.00 94.75 86 LYS A O 1
ATOM 701 N N . LYS A 1 87 ? -10.054 3.132 7.459 1.00 95.06 87 LYS A N 1
ATOM 702 C CA . LYS A 1 87 ? -8.710 3.108 8.053 1.00 95.06 87 LYS A CA 1
ATOM 703 C C . LYS A 1 87 ? -7.669 3.576 7.045 1.00 95.06 87 LYS A C 1
ATOM 705 O O . LYS A 1 87 ? -7.755 3.250 5.867 1.00 95.06 87 LYS A O 1
ATOM 710 N N . THR A 1 88 ? -6.687 4.330 7.511 1.00 95.00 88 THR A N 1
ATOM 711 C CA . THR A 1 88 ? -5.512 4.715 6.722 1.00 95.00 88 THR A CA 1
ATOM 712 C C . THR A 1 88 ? -4.415 3.657 6.825 1.00 95.00 88 THR A C 1
ATOM 714 O O . THR A 1 88 ? -4.445 2.793 7.705 1.00 95.00 88 THR A O 1
ATOM 717 N N . VAL A 1 89 ? -3.390 3.763 5.978 1.00 92.56 89 VAL A N 1
ATOM 718 C CA . VAL A 1 89 ? -2.163 2.958 6.107 1.00 92.56 89 VAL A CA 1
ATOM 719 C C . VAL A 1 89 ? -1.514 3.082 7.495 1.00 92.56 89 VAL A C 1
ATOM 721 O O . VAL A 1 89 ? -1.017 2.095 8.025 1.00 92.56 89 VAL A O 1
ATOM 724 N N . LEU A 1 90 ? -1.589 4.253 8.138 1.00 92.25 90 LEU A N 1
ATOM 725 C CA . LEU A 1 90 ? -1.046 4.458 9.484 1.00 92.25 90 LEU A CA 1
ATOM 726 C C . LEU A 1 90 ? -1.840 3.694 10.551 1.00 92.25 90 LEU A C 1
ATOM 728 O O . LEU A 1 90 ? -1.255 3.149 11.485 1.00 92.25 90 LEU A O 1
ATOM 732 N N . ASP A 1 91 ? -3.165 3.642 10.414 1.00 94.19 91 ASP A N 1
ATOM 733 C CA . ASP A 1 91 ? -4.017 2.879 11.330 1.00 94.19 91 ASP A CA 1
ATOM 734 C C . ASP A 1 91 ? -3.722 1.379 11.222 1.00 94.19 91 ASP A C 1
ATOM 736 O O . ASP A 1 91 ? -3.640 0.693 12.237 1.00 94.19 91 ASP A O 1
ATOM 740 N N . ILE A 1 92 ? -3.487 0.884 10.002 1.00 92.06 92 ILE A N 1
ATOM 741 C CA . ILE A 1 92 ? -3.099 -0.513 9.763 1.00 92.06 92 ILE A CA 1
ATOM 742 C C . ILE A 1 92 ? -1.740 -0.825 10.387 1.00 92.06 92 ILE A C 1
ATOM 744 O O . ILE A 1 92 ? -1.624 -1.824 11.092 1.00 92.06 92 ILE A O 1
ATOM 748 N N . ALA A 1 93 ? -0.735 0.029 10.170 1.00 89.81 93 ALA A N 1
ATOM 749 C CA . ALA A 1 93 ? 0.592 -0.155 10.756 1.00 89.81 93 ALA A CA 1
ATOM 750 C C . ALA A 1 93 ? 0.531 -0.226 12.293 1.00 89.81 93 ALA A C 1
ATOM 752 O O . ALA A 1 93 ? 1.156 -1.079 12.911 1.00 89.81 93 ALA A O 1
ATOM 753 N N . ARG A 1 94 ? -0.278 0.633 12.927 1.00 89.81 94 ARG A N 1
ATOM 754 C CA . ARG A 1 94 ? -0.464 0.631 14.389 1.00 89.81 94 ARG A CA 1
ATOM 755 C C . ARG A 1 94 ? -1.196 -0.602 14.912 1.00 89.81 94 ARG A C 1
ATOM 757 O O . ARG A 1 94 ? -0.959 -1.001 16.050 1.00 89.81 94 ARG A O 1
ATOM 764 N N . ASP A 1 95 ? -2.124 -1.148 14.132 1.00 83.06 95 ASP A N 1
ATOM 765 C CA . ASP A 1 95 ? -2.859 -2.360 14.497 1.00 83.06 95 ASP A CA 1
ATOM 766 C C . ASP A 1 95 ? -1.970 -3.613 14.415 1.00 83.06 95 ASP A C 1
ATOM 768 O O . ASP A 1 95 ? -2.191 -4.559 15.171 1.00 83.06 95 ASP A O 1
ATOM 772 N N . GLU A 1 96 ? -0.967 -3.619 13.532 1.00 75.19 96 GLU A N 1
ATOM 773 C CA . GLU A 1 96 ? 0.021 -4.697 13.406 1.00 75.19 96 GLU A CA 1
ATOM 774 C C . GLU A 1 96 ? 0.935 -4.778 14.635 1.00 75.19 96 GLU A C 1
ATOM 776 O O . GLU A 1 96 ? 1.009 -5.838 15.249 1.00 75.19 96 GLU A O 1
ATOM 781 N N . MET A 1 97 ? 1.488 -3.646 15.088 1.00 63.09 97 MET A N 1
ATOM 782 C CA . MET A 1 97 ? 2.428 -3.573 16.223 1.00 63.09 97 MET A CA 1
ATOM 783 C C . MET A 1 97 ? 1.863 -4.064 17.573 1.00 63.09 97 MET A C 1
ATOM 785 O O . MET A 1 97 ? 2.579 -4.098 18.572 1.00 63.09 97 MET A O 1
ATOM 789 N N . LYS A 1 98 ? 0.562 -4.365 17.642 1.00 59.97 98 LYS A N 1
ATOM 790 C CA . LYS A 1 98 ? -0.132 -4.850 18.845 1.00 59.97 98 LYS A CA 1
ATOM 791 C C . LYS A 1 98 ? -0.266 -6.378 18.904 1.00 59.97 98 LYS A C 1
ATOM 793 O O . LYS A 1 98 ? -0.890 -6.867 19.847 1.00 59.97 98 LYS A O 1
ATOM 798 N N . ARG A 1 99 ? 0.215 -7.109 17.897 1.00 55.81 99 ARG A N 1
ATOM 799 C CA . ARG A 1 99 ? 0.189 -8.580 17.837 1.00 55.81 99 ARG A CA 1
ATOM 800 C C . ARG A 1 99 ? 1.497 -9.188 18.316 1.00 55.81 99 ARG A C 1
ATOM 802 O O . ARG A 1 99 ? 1.404 -10.307 18.864 1.00 55.81 99 ARG A O 1
#

Radius of gyration: 14.81 Å; Cα contacts (8 Å, |Δi|>4): 106; chains: 1; bounding box: 27×40×54 Å

Foldseek 3Di:
DDPPPPDPPPDDLVNLVVCLLVVHDLVSVLVCCLVPVCQQQDADPPGQGGSVLSNLLVVVVVSNVSSVVSCVPPPPDDQQRATPVRHGSVNSNVVNVVD

pLDDT: mean 86.72, std 14.38, range [40.25, 95.75]

Mean predicted aligned error: 6.3 Å

Organism: NCBI:txid392030

Solvent-accessible surface area (backbone atoms only — not comparable to full-atom values): 5962 Å² total; per-residue (Å²): 134,86,80,78,78,75,71,79,79,79,82,45,73,68,56,40,39,50,27,35,70,67,74,42,64,58,68,58,42,52,52,48,36,72,78,36,55,65,51,41,69,42,56,54,89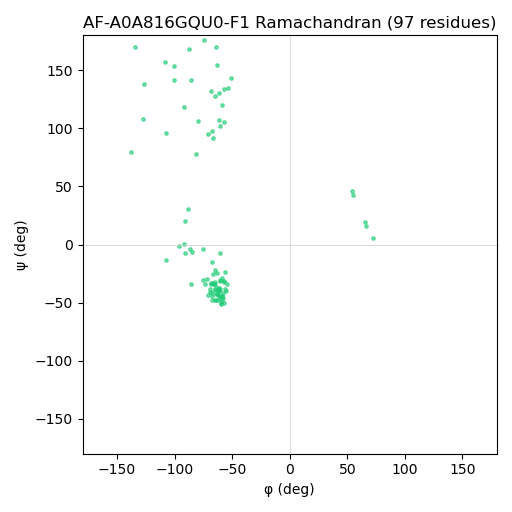,98,49,56,53,23,36,53,48,33,39,44,53,69,65,46,58,71,60,51,53,57,56,54,62,63,40,79,79,37,91,83,68,53,86,74,46,62,34,75,85,69,43,33,42,67,53,42,41,60,60,46,81,75,114